Protein AF-A0A538MD81-F1 (afdb_monomer_lite)

pLDDT: mean 71.01, std 16.22, range [33.38, 93.94]

Foldseek 3Di:
DDPVVVVVVVVVVVVVVVVVVVVVVVVVVLVVLVVVLPPDPADKFWFWKFFQQPDDPCGGPLDGRRGRQWIWGQDLFKIKIAGHPVCVVVCVVSVHDDDRMDMAGLQQFPEWEQQPDDPVFGWIFTAGPDNPDRRGRMTTGGDPVCSVVVQVRCVNSVHHYDDDDDDPPDDD

Secondary structure (DSSP, 8-state):
--HHHHHHHHHHHHHHHHHHHHHHHHHHHHHHHHHHHT-SSS-EEEEEEES---SSTTTT-S--EEEEEEEEEE-SSEEEEEE-GGGHHHHHHTT----SEEEEETTTEEEEEEEES-TTS-EEEEEESSTTSTTTTEEEEE-GGGHHHHHHHHHHTT--B-----------

Sequence (172 aa):
MSAIGEIVALAAGATALLAGGWLLWAGIRAIRVQRSLRRDASPSFIGGLRYHATGGLNSGMRLNATWPFARLDVGDDRITITLNEDLRPLLRLIKFQVPQKTTLTRNDIRQVEPRFGLPLSRGLRFRTADESDERDGLVFWFMPRDRDEIVRRVAAAGFRVSENQQPLKGHS

Structure (mmCIF, N/CA/C/O backbone):
data_AF-A0A538MD81-F1
#
_entry.id   AF-A0A538MD81-F1
#
loop_
_atom_site.group_PDB
_atom_site.id
_atom_site.type_symbol
_atom_site.label_atom_id
_atom_site.label_alt_id
_atom_site.label_comp_id
_atom_site.label_asym_id
_atom_site.label_entity_id
_atom_site.label_seq_id
_atom_site.pdbx_PDB_ins_code
_atom_site.Cartn_x
_atom_site.Cartn_y
_atom_site.Cartn_z
_atom_site.occupancy
_atom_site.B_iso_or_equiv
_atom_site.auth_seq_id
_atom_site.auth_comp_id
_atom_site.auth_asym_id
_atom_site.auth_atom_id
_atom_site.pdbx_PDB_model_num
ATOM 1 N N . MET A 1 1 ? 30.261 7.589 -50.692 1.00 51.50 1 MET A N 1
ATOM 2 C CA . MET A 1 1 ? 29.327 7.292 -49.582 1.00 51.50 1 MET A CA 1
ATOM 3 C C . MET A 1 1 ? 30.175 7.136 -48.332 1.00 51.50 1 MET A C 1
ATOM 5 O O . MET A 1 1 ? 31.121 6.364 -48.382 1.00 51.50 1 MET A O 1
ATOM 9 N N . SER A 1 2 ? 29.992 7.980 -47.310 1.00 53.25 2 SER A N 1
ATOM 10 C CA . SER A 1 2 ? 30.962 8.070 -46.208 1.00 53.25 2 SER A CA 1
ATOM 11 C C . SER A 1 2 ? 30.725 6.972 -45.169 1.00 53.25 2 SER A C 1
ATOM 13 O O . SER A 1 2 ? 29.593 6.745 -44.746 1.00 53.25 2 SER A O 1
ATOM 15 N N . ALA A 1 3 ? 31.810 6.330 -44.727 1.00 60.09 3 ALA A N 1
ATOM 16 C CA . ALA A 1 3 ? 31.833 5.296 -43.684 1.00 60.09 3 ALA A CA 1
ATOM 17 C C . ALA A 1 3 ? 31.162 5.728 -42.358 1.00 60.09 3 ALA A C 1
ATOM 19 O O . ALA A 1 3 ? 30.801 4.903 -41.527 1.00 60.09 3 ALA A O 1
ATOM 20 N N . ILE A 1 4 ? 30.947 7.033 -42.174 1.00 59.66 4 ILE A N 1
ATOM 21 C CA . ILE A 1 4 ? 30.258 7.621 -41.023 1.00 59.66 4 ILE A CA 1
ATOM 22 C C . ILE A 1 4 ? 28.759 7.266 -41.034 1.00 59.66 4 ILE A C 1
ATOM 24 O O . ILE A 1 4 ? 28.184 7.014 -39.977 1.00 59.66 4 ILE A O 1
ATOM 28 N N . GLY A 1 5 ? 28.127 7.191 -42.212 1.00 52.31 5 GLY A N 1
ATOM 29 C CA . GLY A 1 5 ? 26.701 6.861 -42.331 1.00 52.31 5 GLY A CA 1
ATOM 30 C C . GLY A 1 5 ? 26.372 5.425 -41.909 1.00 52.31 5 GLY A C 1
ATOM 31 O O . GLY A 1 5 ? 25.347 5.188 -41.272 1.00 52.31 5 GLY A O 1
ATOM 32 N N . GLU A 1 6 ? 27.266 4.477 -42.196 1.00 57.31 6 GLU A N 1
ATOM 33 C CA . GLU A 1 6 ? 27.096 3.063 -41.835 1.00 57.31 6 GLU A CA 1
ATOM 34 C C . GLU A 1 6 ? 27.263 2.825 -40.328 1.00 57.31 6 GLU A C 1
ATOM 36 O O . GLU A 1 6 ? 26.488 2.080 -39.729 1.00 57.31 6 GLU A O 1
ATOM 41 N N . ILE A 1 7 ? 28.206 3.522 -39.683 1.00 63.09 7 ILE A N 1
ATOM 42 C CA . ILE A 1 7 ? 28.436 3.421 -38.233 1.00 63.09 7 ILE A CA 1
ATOM 43 C C . ILE A 1 7 ? 27.236 3.970 -37.445 1.00 63.09 7 ILE A C 1
ATOM 45 O O . ILE A 1 7 ? 26.809 3.363 -36.461 1.00 63.09 7 ILE A O 1
ATOM 49 N N . VAL A 1 8 ? 26.646 5.085 -37.890 1.00 61.28 8 VAL A N 1
ATOM 50 C CA . VAL A 1 8 ? 25.462 5.677 -37.241 1.00 61.28 8 VAL A CA 1
ATOM 51 C C . VAL A 1 8 ? 24.232 4.775 -37.395 1.00 61.28 8 VAL A C 1
ATOM 53 O O . VAL A 1 8 ? 23.493 4.583 -36.428 1.00 61.28 8 VAL A O 1
ATOM 56 N N . ALA A 1 9 ? 24.032 4.164 -38.567 1.00 61.66 9 ALA A N 1
ATOM 57 C CA . ALA A 1 9 ? 22.927 3.232 -38.797 1.00 61.66 9 ALA A CA 1
ATOM 58 C C . ALA A 1 9 ? 23.053 1.952 -37.946 1.00 61.66 9 ALA A C 1
ATOM 60 O O . ALA A 1 9 ? 22.067 1.500 -37.357 1.00 61.66 9 ALA A O 1
ATOM 61 N N . LEU A 1 10 ? 24.268 1.409 -37.812 1.00 61.16 10 LEU A N 1
ATOM 62 C CA . LEU A 1 10 ? 24.560 0.258 -36.950 1.00 61.16 10 LEU A CA 1
ATOM 63 C C . LEU A 1 10 ? 24.332 0.577 -35.465 1.00 61.16 10 LEU A C 1
ATOM 65 O O . LEU A 1 10 ? 23.708 -0.214 -34.755 1.00 61.16 10 LEU A O 1
ATOM 69 N N . ALA A 1 11 ? 24.767 1.751 -34.998 1.00 62.88 11 ALA A N 1
ATOM 70 C CA . ALA A 1 11 ? 24.539 2.193 -33.623 1.00 62.88 11 ALA A CA 1
ATOM 71 C C . ALA A 1 11 ? 23.044 2.403 -33.321 1.00 62.88 11 ALA A C 1
ATOM 73 O O . ALA A 1 11 ? 22.562 1.997 -32.260 1.00 62.88 11 ALA A O 1
ATOM 74 N N . ALA A 1 12 ? 22.283 2.972 -34.261 1.00 58.50 12 ALA A N 1
ATOM 75 C CA . ALA A 1 12 ? 20.839 3.153 -34.121 1.00 58.50 12 ALA A CA 1
ATOM 76 C C . ALA A 1 12 ? 20.098 1.803 -34.080 1.00 58.50 12 ALA A C 1
ATOM 78 O O . ALA A 1 12 ? 19.256 1.589 -33.205 1.00 58.50 12 ALA A O 1
ATOM 79 N N . GLY A 1 13 ? 20.461 0.862 -34.960 1.00 58.75 13 GLY A N 1
ATOM 80 C CA . GLY A 1 13 ? 19.901 -0.493 -34.986 1.00 58.75 13 GLY A CA 1
ATOM 81 C C . GLY A 1 13 ? 20.189 -1.288 -33.709 1.00 58.75 13 GLY A C 1
ATOM 82 O O . GLY A 1 13 ? 19.287 -1.912 -33.149 1.00 58.75 13 GLY A O 1
ATOM 83 N N . ALA A 1 14 ? 21.416 -1.202 -33.188 1.00 65.00 14 ALA A N 1
ATOM 84 C CA . ALA A 1 14 ? 21.790 -1.824 -31.919 1.00 65.00 14 ALA A CA 1
ATOM 85 C C . ALA A 1 14 ? 21.026 -1.214 -30.733 1.00 65.00 14 ALA A C 1
ATOM 87 O O . ALA A 1 14 ? 20.523 -1.942 -29.878 1.00 65.00 14 ALA A O 1
ATOM 88 N N . THR A 1 15 ? 20.865 0.111 -30.703 1.00 62.12 15 THR A N 1
ATOM 89 C CA . THR A 1 15 ? 20.117 0.796 -29.637 1.00 62.12 15 THR A CA 1
ATOM 90 C C . THR A 1 15 ? 18.630 0.428 -29.671 1.00 62.12 15 THR A C 1
ATOM 92 O O . THR A 1 15 ? 18.039 0.170 -28.624 1.00 62.12 15 THR A O 1
ATOM 95 N N . ALA A 1 16 ? 18.030 0.322 -30.861 1.00 61.69 16 ALA A N 1
ATOM 96 C CA . ALA A 1 16 ? 16.643 -0.108 -31.030 1.00 61.69 16 ALA A CA 1
ATOM 97 C C . ALA A 1 16 ? 16.420 -1.567 -30.593 1.00 61.69 16 ALA A C 1
ATOM 99 O O . ALA A 1 16 ? 15.420 -1.865 -29.942 1.00 61.69 16 ALA A O 1
ATOM 100 N N . LEU A 1 17 ? 17.368 -2.467 -30.881 1.00 59.16 17 LEU A N 1
ATOM 101 C CA . LEU A 1 17 ? 17.328 -3.858 -30.416 1.00 59.16 17 LEU A CA 1
ATOM 102 C C . LEU A 1 17 ? 17.492 -3.968 -28.896 1.00 59.16 17 LEU A C 1
ATOM 104 O O . LEU A 1 17 ? 16.772 -4.738 -28.262 1.00 59.16 17 LEU A O 1
ATOM 108 N N . LEU A 1 18 ? 18.381 -3.174 -28.295 1.00 62.72 18 LEU A N 1
ATOM 109 C CA . LEU A 1 18 ? 18.543 -3.121 -26.840 1.00 62.72 18 LEU A CA 1
ATOM 110 C C . LEU A 1 18 ? 17.295 -2.553 -26.152 1.00 62.72 18 LEU A C 1
ATOM 112 O O . LEU A 1 18 ? 16.835 -3.119 -25.161 1.00 62.72 18 LEU A O 1
ATOM 116 N N . ALA A 1 19 ? 16.698 -1.492 -26.700 1.00 60.31 19 ALA A N 1
ATOM 117 C CA . ALA A 1 19 ? 15.448 -0.926 -26.197 1.00 60.31 19 ALA A CA 1
ATOM 118 C C . ALA A 1 19 ? 14.273 -1.909 -26.348 1.00 60.31 19 ALA A C 1
ATOM 120 O O . ALA A 1 19 ? 13.512 -2.115 -25.401 1.00 60.31 19 ALA A O 1
ATOM 121 N N . GLY A 1 20 ? 14.155 -2.571 -27.504 1.00 54.53 20 GLY A N 1
ATOM 122 C CA . GLY A 1 20 ? 13.146 -3.598 -27.763 1.00 54.53 20 GLY A CA 1
ATOM 123 C C . GLY A 1 20 ? 13.297 -4.814 -26.847 1.00 54.53 20 GLY A C 1
ATOM 124 O O . GLY A 1 20 ? 12.317 -5.272 -26.261 1.00 54.53 20 GLY A O 1
ATOM 125 N N . GLY A 1 21 ? 14.528 -5.288 -26.643 1.00 61.53 21 GLY A N 1
ATOM 126 C CA . GLY A 1 21 ? 14.843 -6.369 -25.709 1.00 61.53 21 GLY A CA 1
ATOM 127 C C . GLY A 1 21 ? 14.536 -6.001 -24.256 1.00 61.53 21 GLY A C 1
ATOM 128 O O . GLY A 1 21 ? 13.967 -6.813 -23.525 1.00 61.53 21 GLY A O 1
ATOM 129 N N . TRP A 1 22 ? 14.831 -4.764 -23.846 1.00 64.81 22 TRP A N 1
ATOM 130 C CA . TRP A 1 22 ? 14.511 -4.270 -22.506 1.00 64.81 22 TRP A CA 1
ATOM 131 C C . TRP A 1 22 ? 12.998 -4.174 -22.274 1.00 64.81 22 TRP A C 1
ATOM 133 O O . TRP A 1 22 ? 12.516 -4.632 -21.241 1.00 64.81 22 TRP A O 1
ATOM 143 N N . LEU A 1 23 ? 12.233 -3.671 -23.251 1.00 58.81 23 LEU A N 1
ATOM 144 C CA . LEU A 1 23 ? 10.766 -3.619 -23.200 1.00 58.81 23 LEU A CA 1
ATOM 145 C C . LEU A 1 23 ? 10.131 -5.016 -23.158 1.00 58.81 23 LEU A C 1
ATOM 147 O O . LEU A 1 23 ? 9.200 -5.249 -22.385 1.00 58.81 23 LEU A O 1
ATOM 151 N N . LEU A 1 24 ? 10.652 -5.962 -23.942 1.00 61.62 24 LEU A N 1
ATOM 152 C CA . LEU A 1 24 ? 10.174 -7.344 -23.944 1.00 61.62 24 LEU A CA 1
ATOM 153 C C . LEU A 1 24 ? 10.452 -8.028 -22.597 1.00 61.62 24 LEU A C 1
ATOM 155 O O . LEU A 1 24 ? 9.568 -8.662 -22.019 1.00 61.62 24 LEU A O 1
ATOM 159 N N . TRP A 1 25 ? 11.662 -7.855 -22.059 1.00 63.41 25 TRP A N 1
ATOM 160 C CA . TRP A 1 25 ? 12.049 -8.387 -20.753 1.00 63.41 25 TRP A CA 1
ATOM 161 C C . TRP A 1 25 ? 11.227 -7.770 -19.614 1.00 63.41 25 TRP A C 1
ATOM 163 O O . TRP A 1 25 ? 10.740 -8.488 -18.739 1.00 63.41 25 TRP A O 1
ATOM 173 N N . ALA A 1 26 ? 11.000 -6.456 -19.665 1.00 60.62 26 ALA A N 1
ATOM 174 C CA . ALA A 1 26 ? 10.113 -5.719 -18.775 1.00 60.62 26 ALA A CA 1
ATOM 175 C C . ALA A 1 26 ? 8.679 -6.290 -18.813 1.00 60.62 26 ALA A C 1
ATOM 177 O O . ALA A 1 26 ? 8.110 -6.598 -17.762 1.00 60.62 26 ALA A O 1
ATOM 178 N N . GLY A 1 27 ? 8.123 -6.523 -20.006 1.00 57.25 27 GLY A N 1
ATOM 179 C CA . GLY A 1 27 ? 6.799 -7.123 -20.185 1.00 57.25 27 GLY A CA 1
ATOM 180 C C . GLY A 1 27 ? 6.698 -8.551 -19.637 1.00 57.25 27 GLY A C 1
ATOM 181 O O . GLY A 1 27 ? 5.795 -8.854 -18.856 1.00 57.25 27 GLY A O 1
ATOM 182 N N . ILE A 1 28 ? 7.656 -9.424 -19.968 1.00 66.38 28 ILE A N 1
ATOM 183 C CA . ILE A 1 28 ? 7.706 -10.810 -19.464 1.00 66.38 28 ILE A CA 1
ATOM 184 C C . ILE A 1 28 ? 7.812 -10.829 -17.935 1.00 66.38 28 ILE A C 1
ATOM 186 O O . ILE A 1 28 ? 7.136 -11.618 -17.267 1.00 66.38 28 ILE A O 1
ATOM 190 N N . ARG A 1 29 ? 8.629 -9.941 -17.360 1.00 63.09 29 ARG A 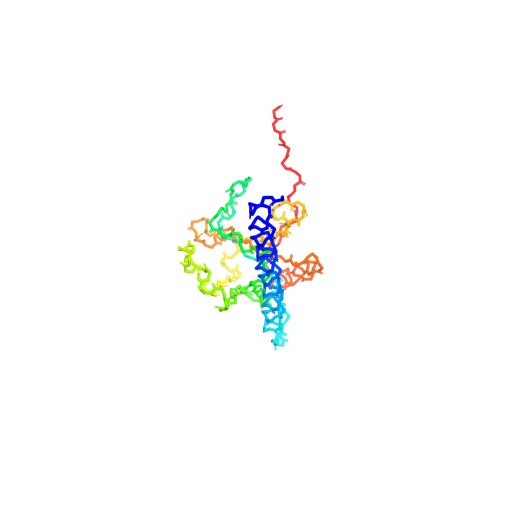N 1
ATOM 191 C CA . ARG A 1 29 ? 8.794 -9.824 -15.910 1.00 63.09 29 ARG A CA 1
ATOM 192 C C . ARG A 1 29 ? 7.519 -9.327 -15.234 1.00 63.09 29 ARG A C 1
ATOM 194 O O . ARG A 1 29 ? 7.119 -9.920 -14.237 1.00 63.09 29 ARG A O 1
ATOM 201 N N . ALA A 1 30 ? 6.847 -8.323 -15.798 1.00 59.41 30 ALA A N 1
ATOM 202 C CA . ALA A 1 30 ? 5.558 -7.847 -15.302 1.00 59.41 30 ALA A CA 1
ATOM 203 C C . ALA A 1 30 ? 4.504 -8.969 -15.305 1.00 59.41 30 ALA A C 1
ATOM 205 O O . ALA A 1 30 ? 3.808 -9.160 -14.310 1.00 59.41 30 ALA A O 1
ATOM 206 N N . ILE A 1 31 ? 4.453 -9.785 -16.365 1.00 65.00 31 ILE A N 1
ATOM 207 C CA . ILE A 1 31 ? 3.558 -10.950 -16.448 1.00 65.00 31 ILE A CA 1
ATOM 208 C C . ILE A 1 31 ? 3.902 -11.996 -15.376 1.00 65.00 31 ILE A C 1
ATOM 210 O O . ILE A 1 31 ? 3.001 -12.538 -14.732 1.00 65.00 31 ILE A O 1
ATOM 214 N N . ARG A 1 32 ? 5.190 -12.297 -15.158 1.00 63.19 32 ARG A N 1
ATOM 215 C CA . ARG A 1 32 ? 5.631 -13.272 -14.144 1.00 63.19 32 ARG A CA 1
ATOM 216 C C . ARG A 1 32 ? 5.294 -12.804 -12.724 1.00 63.19 32 ARG A C 1
ATOM 218 O O . ARG A 1 32 ? 4.732 -13.586 -11.961 1.00 63.19 32 ARG A O 1
ATOM 225 N N . VAL A 1 33 ? 5.564 -11.538 -12.414 1.00 61.41 33 VAL A N 1
ATOM 226 C CA . VAL A 1 33 ? 5.212 -10.867 -11.151 1.00 61.41 33 VAL A CA 1
ATOM 227 C C . VAL A 1 33 ? 3.702 -10.899 -10.926 1.00 61.41 33 VAL A C 1
ATOM 229 O O . VAL A 1 33 ? 3.230 -11.272 -9.858 1.00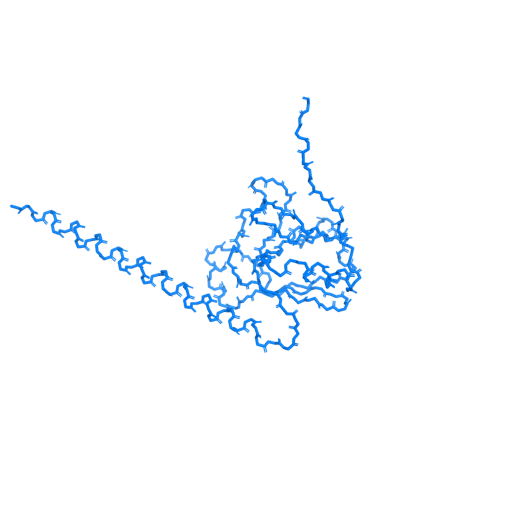 61.41 33 VAL A O 1
ATOM 232 N N . GLN A 1 34 ? 2.916 -10.580 -11.951 1.00 61.66 34 GLN A N 1
ATOM 233 C CA . GLN A 1 34 ? 1.462 -10.591 -11.845 1.00 61.66 34 GLN A CA 1
ATOM 234 C C . GLN A 1 34 ? 0.911 -12.009 -11.622 1.00 61.66 34 GLN A C 1
ATOM 236 O O . GLN A 1 34 ? -0.070 -12.185 -10.901 1.00 61.66 34 GLN A O 1
ATOM 241 N N . ARG A 1 35 ? 1.549 -13.033 -12.207 1.00 62.12 35 ARG A N 1
ATOM 242 C CA . ARG A 1 35 ? 1.203 -14.443 -11.974 1.00 62.12 35 ARG A CA 1
ATOM 243 C C . ARG A 1 35 ? 1.587 -14.927 -10.577 1.00 62.12 35 ARG A C 1
ATOM 245 O O . ARG A 1 35 ? 0.815 -15.690 -10.007 1.00 62.12 35 ARG A O 1
ATOM 252 N N . SER A 1 36 ? 2.733 -14.520 -10.027 1.00 59.16 36 SER A N 1
ATOM 253 C CA . SER A 1 36 ? 3.130 -14.925 -8.670 1.00 59.16 36 SER A CA 1
ATOM 254 C C . SER A 1 36 ? 2.241 -14.283 -7.608 1.00 59.16 36 SER A C 1
ATOM 256 O O . SER A 1 36 ? 1.830 -14.958 -6.671 1.00 59.16 36 SER A O 1
ATOM 258 N N . LEU A 1 37 ? 1.851 -13.021 -7.804 1.00 56.53 37 LEU A N 1
ATOM 259 C CA . LEU A 1 37 ? 0.970 -12.305 -6.882 1.00 56.53 37 LEU A CA 1
ATOM 260 C C . LEU A 1 37 ? -0.480 -12.832 -6.877 1.00 56.53 37 LEU A C 1
ATOM 262 O O . LEU A 1 37 ? -1.153 -12.688 -5.864 1.00 56.53 37 LEU A O 1
ATOM 266 N N . ARG A 1 38 ? -0.946 -13.465 -7.968 1.00 57.03 38 ARG A N 1
ATOM 267 C CA . ARG A 1 38 ? -2.310 -14.023 -8.121 1.00 57.03 38 ARG A CA 1
ATOM 268 C C . ARG A 1 38 ? -2.522 -15.429 -7.538 1.00 57.03 38 ARG A C 1
ATOM 270 O O . ARG A 1 38 ? -3.644 -15.918 -7.600 1.00 57.03 38 ARG A O 1
ATOM 277 N N . ARG A 1 39 ? -1.480 -16.117 -7.056 1.00 56.22 39 ARG A N 1
ATOM 278 C CA . ARG A 1 39 ? -1.577 -17.539 -6.659 1.00 56.22 39 ARG A CA 1
ATOM 279 C C . ARG A 1 39 ? -2.255 -17.806 -5.311 1.00 56.22 39 ARG A C 1
ATOM 281 O O . ARG A 1 39 ? -2.538 -18.967 -5.038 1.00 56.22 39 ARG A O 1
ATOM 288 N N . ASP A 1 40 ? -2.555 -16.789 -4.510 1.00 53.53 40 ASP A N 1
ATOM 289 C CA . ASP A 1 40 ? -3.147 -17.006 -3.187 1.00 53.53 40 ASP A CA 1
ATOM 290 C C . ASP A 1 40 ? -4.675 -16.899 -3.201 1.00 53.53 40 ASP A C 1
ATOM 292 O O . ASP A 1 40 ? -5.256 -16.038 -3.857 1.00 53.53 40 ASP A O 1
ATOM 296 N N . ALA A 1 41 ? -5.315 -17.775 -2.424 1.00 50.47 41 ALA A N 1
ATOM 297 C CA . ALA A 1 41 ? -6.762 -17.997 -2.374 1.00 50.47 41 ALA A CA 1
ATOM 298 C C . ALA A 1 41 ? -7.586 -16.861 -1.729 1.00 50.47 41 ALA A C 1
ATOM 300 O O . ALA A 1 41 ? -8.811 -16.957 -1.661 1.00 50.47 41 ALA A O 1
ATOM 301 N N . SER A 1 42 ? -6.943 -15.781 -1.282 1.00 53.19 42 SER A N 1
ATOM 302 C CA . SER A 1 42 ? -7.616 -14.604 -0.728 1.00 53.19 42 SER A CA 1
ATOM 303 C C . SER A 1 42 ? -7.622 -13.466 -1.746 1.00 53.19 42 SER A C 1
ATOM 305 O O . SER A 1 42 ? -6.663 -13.335 -2.512 1.00 53.19 42 SER A O 1
ATOM 307 N N . PRO A 1 43 ? -8.658 -12.610 -1.775 1.00 58.28 43 PRO A N 1
ATOM 308 C CA . PRO A 1 43 ? -8.744 -11.560 -2.781 1.00 58.28 43 PRO A CA 1
ATOM 309 C C . PRO A 1 43 ? -7.660 -10.529 -2.517 1.00 58.28 43 PRO A C 1
ATOM 311 O O . PRO A 1 43 ? -7.731 -9.723 -1.591 1.00 58.28 43 PRO A O 1
ATOM 314 N N . SER A 1 44 ? -6.625 -10.639 -3.330 1.00 73.50 44 SER A N 1
ATOM 315 C CA . SER A 1 44 ? -5.415 -9.858 -3.265 1.00 73.50 44 SER A CA 1
ATOM 316 C C . SER A 1 44 ? -5.405 -8.909 -4.446 1.00 73.50 44 SER A C 1
ATOM 318 O O . SER A 1 44 ? -5.652 -9.295 -5.593 1.00 73.50 44 SER A O 1
ATOM 320 N N . PHE A 1 45 ? -5.147 -7.640 -4.166 1.00 84.31 45 PHE A N 1
ATOM 321 C CA . PHE A 1 45 ? -5.108 -6.616 -5.196 1.00 84.31 45 PHE A CA 1
ATOM 322 C C . PHE A 1 45 ? -3.673 -6.321 -5.562 1.00 84.31 45 PHE A C 1
ATOM 324 O O . PHE A 1 45 ? -2.811 -6.228 -4.693 1.00 84.31 45 PHE A O 1
ATOM 331 N N . ILE A 1 46 ? -3.417 -6.158 -6.853 1.00 82.38 46 ILE A N 1
ATOM 332 C CA . ILE A 1 46 ? -2.079 -5.882 -7.362 1.00 82.38 46 ILE A CA 1
ATOM 333 C C . ILE A 1 46 ? -2.022 -4.424 -7.796 1.00 82.38 46 ILE A C 1
ATOM 335 O O . ILE A 1 46 ? -2.886 -3.948 -8.534 1.00 82.38 46 ILE A O 1
ATOM 339 N N . GLY A 1 47 ? -0.984 -3.728 -7.352 1.00 83.00 47 GLY A N 1
ATOM 340 C CA . GLY A 1 47 ? -0.846 -2.299 -7.543 1.00 83.00 47 GLY A CA 1
ATOM 341 C C . GLY A 1 47 ? 0.572 -1.785 -7.342 1.00 83.00 47 GLY A C 1
ATOM 342 O O . GLY A 1 47 ? 1.524 -2.548 -7.188 1.00 83.00 47 GLY A O 1
ATOM 343 N N . GLY A 1 48 ? 0.706 -0.468 -7.379 1.00 82.00 48 GLY A N 1
ATOM 344 C CA . GLY A 1 48 ? 1.917 0.256 -7.011 1.00 82.00 48 GLY A CA 1
ATOM 345 C C . GLY A 1 48 ? 1.907 0.686 -5.546 1.00 82.00 48 GLY A C 1
ATOM 346 O O . GLY A 1 48 ? 0.890 0.588 -4.856 1.00 82.00 48 GLY A O 1
ATOM 347 N N . LEU A 1 49 ? 3.041 1.202 -5.078 1.00 80.75 49 LEU A N 1
ATOM 348 C CA . LEU A 1 49 ? 3.197 1.704 -3.713 1.00 80.75 49 LEU A CA 1
ATOM 349 C C . LEU A 1 49 ? 3.987 3.010 -3.700 1.00 80.75 49 LEU A C 1
ATOM 351 O O . LEU A 1 49 ? 4.958 3.167 -4.445 1.00 80.75 49 LEU A O 1
ATOM 355 N N . ARG A 1 50 ? 3.581 3.925 -2.819 1.00 77.00 50 ARG A N 1
ATOM 356 C CA . ARG A 1 50 ? 4.260 5.196 -2.559 1.00 77.00 50 ARG A CA 1
ATOM 357 C C . ARG A 1 50 ? 4.303 5.476 -1.060 1.00 77.00 50 ARG A C 1
ATOM 359 O O . ARG A 1 50 ? 3.282 5.349 -0.397 1.00 77.00 50 ARG A O 1
ATOM 366 N N . TYR A 1 51 ? 5.456 5.889 -0.543 1.00 71.25 51 TYR A N 1
ATOM 367 C CA . TYR A 1 51 ? 5.633 6.276 0.866 1.00 71.25 51 TYR A CA 1
ATOM 368 C C . TYR A 1 51 ? 5.631 7.795 1.038 1.00 71.25 51 TYR A C 1
ATOM 370 O O . TYR A 1 51 ? 6.027 8.520 0.119 1.00 71.25 51 TYR A O 1
ATOM 378 N N . HIS A 1 52 ? 5.222 8.253 2.227 1.00 62.38 52 HIS A N 1
ATOM 379 C CA . HIS A 1 52 ? 5.242 9.656 2.658 1.00 62.38 52 HIS A CA 1
ATOM 380 C C . HIS A 1 52 ? 4.613 10.629 1.651 1.00 62.38 52 HIS A C 1
ATOM 382 O O . HIS A 1 52 ? 5.166 11.692 1.349 1.00 62.38 52 HIS A O 1
ATOM 388 N N . ALA A 1 53 ? 3.463 10.274 1.079 1.00 63.72 53 ALA A N 1
ATOM 389 C CA . ALA A 1 53 ? 2.760 11.204 0.215 1.00 63.72 53 ALA A CA 1
ATOM 390 C C . ALA A 1 53 ? 1.987 12.199 1.094 1.00 63.72 53 ALA A C 1
ATOM 392 O O . ALA A 1 53 ? 0.984 11.844 1.711 1.00 63.72 53 ALA A O 1
ATOM 393 N N . THR A 1 54 ? 2.484 13.433 1.195 1.00 57.59 54 THR A N 1
ATOM 394 C CA . THR A 1 54 ? 1.946 14.485 2.079 1.00 57.59 54 THR A CA 1
ATOM 395 C C . THR A 1 54 ? 0.955 15.435 1.396 1.00 57.59 54 THR A C 1
ATOM 397 O O . THR A 1 54 ? 0.220 16.129 2.088 1.00 57.59 54 THR A O 1
ATOM 400 N N . GLY A 1 55 ? 0.852 15.411 0.062 1.00 48.78 55 GLY A N 1
ATOM 401 C CA . GLY A 1 55 ? 0.001 16.310 -0.725 1.00 48.78 55 GLY A CA 1
ATOM 402 C C . GLY A 1 55 ? 0.823 17.431 -1.370 1.00 48.78 55 GLY A C 1
ATOM 403 O O . GLY A 1 55 ? 1.475 18.210 -0.687 1.00 48.78 55 GLY A O 1
ATOM 404 N N . GLY A 1 56 ? 0.832 17.478 -2.706 1.00 46.56 56 GLY A N 1
ATOM 405 C CA . GLY A 1 56 ? 1.639 18.398 -3.524 1.00 46.56 56 GLY A CA 1
ATOM 406 C C . GLY A 1 56 ? 2.304 17.684 -4.708 1.00 46.56 56 GLY A C 1
ATOM 407 O O . GLY A 1 56 ? 2.601 16.490 -4.611 1.00 46.56 56 GLY A O 1
ATOM 408 N N . LEU A 1 57 ? 2.550 18.397 -5.818 1.00 46.97 57 LEU A N 1
ATOM 409 C CA . LEU A 1 57 ? 3.131 17.852 -7.066 1.00 46.97 57 LEU A CA 1
ATOM 410 C C . LEU A 1 57 ? 4.474 17.120 -6.847 1.00 46.97 57 LEU A C 1
ATOM 412 O O . LEU A 1 57 ? 4.755 16.144 -7.537 1.00 46.97 57 LEU A O 1
ATOM 416 N N . ASN A 1 58 ? 5.236 17.518 -5.820 1.00 47.03 58 ASN A N 1
ATOM 417 C CA . ASN A 1 58 ? 6.527 16.925 -5.443 1.00 47.03 58 ASN A CA 1
ATOM 418 C C . ASN A 1 58 ? 6.470 16.030 -4.184 1.00 47.03 58 ASN A C 1
ATOM 420 O O . ASN A 1 58 ? 7.494 15.498 -3.756 1.00 47.03 58 ASN A O 1
ATOM 424 N N . SER A 1 59 ? 5.295 15.840 -3.571 1.00 43.56 59 SER A N 1
ATOM 425 C CA . SER A 1 59 ? 5.165 15.032 -2.349 1.00 43.56 59 SER A CA 1
ATOM 426 C C . SER A 1 59 ? 5.266 13.537 -2.679 1.00 43.56 59 SER A C 1
ATOM 428 O O . SER A 1 59 ? 4.377 12.987 -3.321 1.00 43.56 59 SER A O 1
ATOM 430 N N . GLY A 1 60 ? 6.371 12.886 -2.290 1.00 46.34 60 GLY A N 1
ATOM 431 C CA . GLY A 1 60 ? 6.630 11.452 -2.506 1.00 46.34 60 GLY A CA 1
ATOM 432 C C . GLY A 1 60 ? 7.627 11.121 -3.631 1.00 46.34 60 GLY A C 1
ATOM 433 O O . GLY A 1 60 ? 7.384 10.198 -4.407 1.00 46.34 60 GLY A O 1
ATOM 434 N N . MET A 1 61 ? 8.728 11.874 -3.762 1.00 42.53 61 MET A N 1
ATOM 435 C CA . MET A 1 61 ? 9.788 11.617 -4.759 1.00 42.53 61 MET A CA 1
ATOM 436 C C . MET A 1 61 ? 10.646 10.374 -4.481 1.00 42.53 61 MET A C 1
ATOM 438 O O . MET A 1 61 ? 11.323 9.903 -5.389 1.00 42.53 61 MET A O 1
ATOM 442 N N . ARG A 1 62 ? 10.660 9.835 -3.254 1.00 46.91 62 ARG A N 1
ATOM 443 C CA . ARG A 1 62 ? 11.650 8.804 -2.904 1.00 46.91 62 ARG A CA 1
ATOM 444 C C . ARG A 1 62 ? 11.335 7.408 -3.454 1.00 46.91 62 ARG A C 1
ATOM 446 O O . ARG A 1 62 ? 12.268 6.650 -3.692 1.00 46.91 62 ARG A O 1
ATOM 453 N N . LEU A 1 63 ? 10.064 7.087 -3.725 1.00 49.44 63 LEU A N 1
ATOM 454 C CA . LEU A 1 63 ? 9.700 5.865 -4.445 1.00 49.44 63 LEU A CA 1
ATOM 455 C C . LEU A 1 63 ? 8.328 5.986 -5.119 1.00 49.44 63 LEU A C 1
ATOM 457 O O . LEU A 1 63 ? 7.291 5.836 -4.479 1.00 49.44 63 LEU A O 1
ATOM 461 N N . ASN A 1 64 ? 8.334 6.234 -6.428 1.00 52.47 64 ASN A N 1
ATOM 462 C CA . ASN A 1 64 ? 7.190 5.971 -7.295 1.00 52.47 64 ASN A CA 1
ATOM 463 C C . ASN A 1 64 ? 7.379 4.569 -7.880 1.00 52.47 64 ASN A C 1
ATOM 465 O O . ASN A 1 64 ? 7.889 4.422 -8.989 1.00 52.47 64 ASN A O 1
ATOM 469 N N . ALA A 1 65 ? 6.999 3.522 -7.143 1.00 53.16 65 ALA A N 1
ATOM 470 C CA . ALA A 1 65 ? 6.809 2.217 -7.770 1.00 53.16 65 ALA A CA 1
ATOM 471 C C . ALA A 1 65 ? 5.460 2.245 -8.498 1.00 53.16 65 ALA A C 1
ATOM 473 O O . ALA A 1 65 ? 4.466 1.703 -8.026 1.00 53.16 65 ALA A O 1
ATOM 474 N N . THR A 1 66 ? 5.429 2.930 -9.643 1.00 53.34 66 THR A N 1
ATOM 475 C CA . THR A 1 66 ? 4.279 3.066 -10.555 1.00 53.34 66 THR A CA 1
ATOM 476 C C . THR A 1 66 ? 3.899 1.754 -11.245 1.00 53.34 66 THR A C 1
ATOM 478 O O . THR A 1 66 ? 2.898 1.691 -11.953 1.00 53.34 66 THR A O 1
ATOM 481 N N . TRP A 1 67 ? 4.697 0.704 -11.057 1.00 54.25 67 TRP A N 1
ATOM 482 C CA . TRP A 1 67 ? 4.497 -0.614 -11.643 1.00 54.25 67 TRP A CA 1
ATOM 483 C C . TRP A 1 67 ? 3.913 -1.615 -10.624 1.00 54.25 67 TRP A C 1
ATOM 485 O O . TRP A 1 67 ? 4.168 -1.474 -9.426 1.00 54.25 67 TRP A O 1
ATOM 495 N N . PRO A 1 68 ? 3.138 -2.621 -11.085 1.00 61.78 68 PRO A N 1
ATOM 496 C CA . PRO A 1 68 ? 2.311 -3.512 -10.263 1.00 61.78 68 PRO A CA 1
ATOM 497 C C . PRO A 1 68 ? 3.137 -4.521 -9.449 1.00 61.78 68 PRO A C 1
ATOM 499 O O . PRO A 1 68 ? 3.168 -5.714 -9.746 1.00 61.78 68 PRO A O 1
ATOM 502 N N . PHE A 1 69 ? 3.833 -4.039 -8.428 1.00 75.06 69 PHE A N 1
ATOM 503 C CA . PHE A 1 69 ? 4.734 -4.840 -7.603 1.00 75.06 69 PHE A CA 1
ATOM 504 C C . PHE A 1 69 ? 4.320 -4.946 -6.145 1.00 75.06 69 PHE A C 1
ATOM 506 O O . PHE A 1 69 ? 4.943 -5.691 -5.391 1.00 75.06 69 PHE A O 1
ATOM 513 N N . ALA A 1 70 ? 3.314 -4.187 -5.739 1.00 81.56 70 ALA A N 1
ATOM 514 C CA . ALA A 1 70 ? 2.737 -4.277 -4.422 1.00 81.56 70 ALA A CA 1
ATOM 515 C C . ALA A 1 70 ? 1.469 -5.117 -4.491 1.00 81.56 70 ALA A C 1
ATOM 517 O O . ALA A 1 70 ? 0.655 -4.998 -5.409 1.00 81.56 70 ALA A O 1
ATOM 518 N N . ARG A 1 71 ? 1.300 -5.954 -3.484 1.00 87.00 71 ARG A N 1
ATOM 519 C CA . ARG A 1 71 ? 0.068 -6.663 -3.211 1.00 87.00 71 ARG A CA 1
ATOM 520 C C . ARG A 1 71 ? -0.584 -6.064 -1.984 1.00 87.00 71 ARG A C 1
ATOM 522 O O . ARG A 1 71 ? 0.098 -5.871 -0.987 1.00 87.00 71 ARG A O 1
ATOM 529 N N . LEU A 1 72 ? -1.878 -5.805 -2.072 1.00 89.81 72 LEU A N 1
ATOM 530 C CA . LEU A 1 72 ? -2.725 -5.394 -0.966 1.00 89.81 72 LEU A CA 1
ATOM 531 C C . LEU A 1 72 ? -3.638 -6.561 -0.590 1.00 89.81 72 LEU A C 1
ATOM 533 O O . LEU A 1 72 ? -4.448 -7.003 -1.406 1.00 89.81 72 LEU A O 1
ATOM 537 N N . ASP A 1 73 ? -3.524 -7.016 0.650 1.00 91.62 73 ASP A N 1
ATOM 538 C CA . ASP A 1 73 ? -4.435 -7.966 1.278 1.00 91.62 73 ASP A CA 1
ATOM 539 C C . ASP A 1 73 ? -5.262 -7.228 2.336 1.00 91.62 73 ASP A C 1
ATOM 541 O O . ASP A 1 73 ? -4.712 -6.564 3.221 1.00 91.62 73 ASP A O 1
ATOM 545 N N . VAL A 1 74 ? -6.588 -7.339 2.240 1.00 90.31 74 VAL A N 1
ATOM 546 C CA . VAL A 1 74 ? -7.532 -6.771 3.213 1.00 90.31 74 VAL A CA 1
ATOM 547 C C . VAL A 1 74 ? -8.102 -7.924 4.033 1.00 90.31 74 VAL A C 1
ATOM 549 O O . VAL A 1 74 ? -8.878 -8.722 3.510 1.00 90.31 74 VAL A O 1
ATOM 552 N N . GLY A 1 75 ? -7.666 -8.035 5.287 1.00 88.56 75 GLY A N 1
ATOM 553 C CA . GLY A 1 75 ? -8.234 -8.949 6.278 1.00 88.56 75 GLY A CA 1
ATOM 554 C C . GLY A 1 75 ? -9.281 -8.255 7.149 1.00 88.56 75 GLY A C 1
ATOM 555 O O . GLY A 1 75 ? -9.557 -7.070 6.968 1.00 88.56 75 GLY A O 1
ATOM 556 N N . ASP A 1 76 ? -9.833 -8.985 8.117 1.00 87.62 76 ASP A N 1
ATOM 557 C CA . ASP A 1 76 ? -10.946 -8.503 8.950 1.00 87.62 76 ASP A CA 1
ATOM 558 C C . ASP A 1 76 ? -10.571 -7.299 9.832 1.00 87.62 76 ASP A C 1
ATOM 560 O O . ASP A 1 76 ? -11.392 -6.413 10.065 1.00 87.62 76 ASP A O 1
ATOM 564 N N . ASP A 1 77 ? -9.328 -7.247 10.317 1.00 90.19 77 ASP A N 1
ATOM 565 C CA . ASP A 1 77 ? -8.830 -6.252 11.277 1.00 90.19 77 ASP A CA 1
ATOM 566 C C . ASP A 1 77 ? -7.540 -5.545 10.831 1.00 90.19 77 ASP A C 1
ATOM 568 O O . ASP A 1 77 ? -7.011 -4.679 11.538 1.00 90.19 77 ASP A O 1
ATOM 572 N N . ARG A 1 78 ? -7.016 -5.915 9.660 1.00 92.94 78 ARG A N 1
ATOM 573 C CA . ARG A 1 78 ? -5.709 -5.469 9.178 1.00 92.94 78 ARG A CA 1
ATOM 574 C C . ARG A 1 78 ? -5.635 -5.388 7.666 1.00 92.94 78 ARG A C 1
ATOM 576 O O . ARG A 1 78 ? -6.242 -6.169 6.938 1.00 92.94 78 ARG A O 1
ATOM 583 N N . ILE A 1 79 ? -4.791 -4.479 7.213 1.00 92.25 79 ILE A N 1
ATOM 584 C CA . ILE A 1 79 ? -4.373 -4.324 5.831 1.00 92.25 79 ILE A CA 1
ATOM 585 C C . ILE A 1 79 ? -2.896 -4.677 5.757 1.00 92.25 79 ILE A C 1
ATOM 587 O O . ILE A 1 79 ? -2.084 -4.192 6.543 1.00 92.25 79 ILE A O 1
ATOM 591 N N . THR A 1 80 ? -2.542 -5.538 4.813 1.00 92.25 80 THR A N 1
ATOM 592 C CA . THR A 1 80 ? -1.155 -5.923 4.565 1.00 92.25 80 THR A CA 1
ATOM 593 C C . THR A 1 80 ? -0.766 -5.501 3.162 1.00 92.25 80 THR A C 1
ATOM 595 O O . THR A 1 80 ? -1.444 -5.845 2.197 1.00 92.25 80 THR A O 1
ATOM 598 N N . ILE A 1 81 ? 0.343 -4.776 3.048 1.00 89.06 81 ILE A N 1
ATOM 599 C CA . ILE A 1 81 ? 0.969 -4.450 1.774 1.00 89.06 81 ILE A CA 1
ATOM 600 C C . ILE A 1 81 ? 2.282 -5.213 1.673 1.00 89.06 81 ILE A C 1
ATOM 602 O O . ILE A 1 81 ? 3.165 -5.052 2.513 1.00 89.06 81 ILE A O 1
ATOM 606 N N . THR A 1 82 ? 2.409 -6.040 0.642 1.00 87.06 82 THR A N 1
ATOM 607 C CA . THR A 1 82 ? 3.602 -6.851 0.391 1.00 87.06 82 THR A CA 1
ATOM 608 C C . THR A 1 82 ? 4.235 -6.440 -0.928 1.00 87.06 82 THR A C 1
ATOM 610 O O . THR A 1 82 ? 3.579 -6.456 -1.967 1.00 87.06 82 THR A O 1
ATOM 613 N N . LEU A 1 83 ? 5.515 -6.086 -0.901 1.00 80.00 83 LEU A N 1
ATOM 614 C CA . LEU A 1 83 ? 6.310 -5.850 -2.098 1.00 80.00 83 LEU A CA 1
ATOM 615 C C . LEU A 1 83 ? 6.838 -7.173 -2.652 1.00 80.00 83 LEU A C 1
ATOM 617 O O . LEU A 1 83 ? 7.329 -8.024 -1.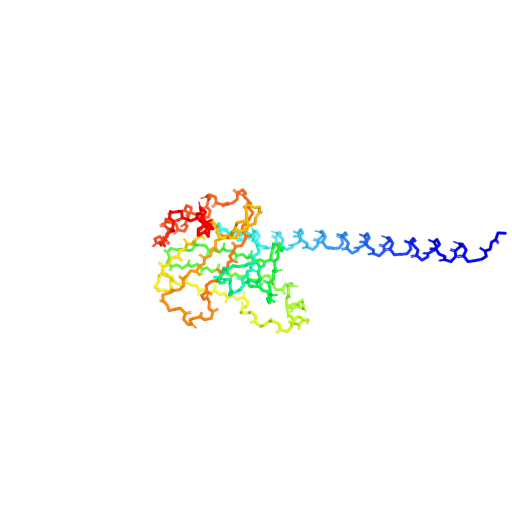910 1.00 80.00 83 LEU A O 1
ATOM 621 N N . ASN A 1 84 ? 6.768 -7.331 -3.971 1.00 76.88 84 ASN A N 1
ATOM 622 C CA . ASN A 1 84 ? 7.324 -8.489 -4.654 1.00 76.88 84 ASN A CA 1
ATOM 623 C C . ASN A 1 84 ? 8.850 -8.566 -4.436 1.00 76.88 84 ASN A C 1
ATOM 625 O O . ASN A 1 84 ? 9.561 -7.574 -4.605 1.00 76.88 84 ASN A O 1
ATOM 629 N N . GLU A 1 85 ? 9.360 -9.753 -4.095 1.00 71.62 85 GLU A N 1
ATOM 630 C CA . GLU A 1 85 ? 10.787 -9.995 -3.836 1.00 71.62 85 GLU A CA 1
ATOM 631 C C . GLU A 1 85 ? 11.681 -9.662 -5.033 1.00 71.62 85 GLU A C 1
ATOM 633 O O . GLU A 1 85 ? 12.815 -9.212 -4.853 1.00 71.62 85 GLU A O 1
ATOM 638 N N . ASP A 1 86 ? 11.148 -9.802 -6.249 1.00 66.75 86 ASP A N 1
ATOM 639 C CA . ASP A 1 86 ? 11.838 -9.471 -7.492 1.00 66.75 86 ASP A CA 1
ATOM 640 C C . ASP A 1 86 ? 12.251 -7.992 -7.538 1.00 66.75 86 ASP A C 1
ATOM 642 O O . ASP A 1 86 ? 13.148 -7.634 -8.300 1.00 66.75 86 ASP A O 1
ATOM 646 N N . LEU A 1 87 ? 11.647 -7.116 -6.725 1.00 66.00 87 LEU A N 1
ATOM 647 C CA . LEU A 1 87 ? 12.056 -5.718 -6.614 1.00 66.00 87 LEU A CA 1
ATOM 648 C C . LEU A 1 87 ? 13.288 -5.483 -5.740 1.00 66.00 87 LEU A C 1
ATOM 650 O O . LEU A 1 87 ? 13.888 -4.416 -5.865 1.00 66.00 87 LEU A O 1
ATOM 654 N N . ARG A 1 88 ? 13.705 -6.429 -4.885 1.00 66.69 88 ARG A N 1
ATOM 655 C CA . ARG A 1 88 ? 14.835 -6.226 -3.954 1.00 66.69 88 ARG A CA 1
ATOM 656 C C . ARG A 1 88 ? 16.094 -5.648 -4.625 1.00 66.69 88 ARG A C 1
ATOM 658 O O . ARG A 1 88 ? 16.664 -4.716 -4.057 1.00 66.69 88 ARG A O 1
ATOM 665 N N . PRO A 1 89 ? 16.532 -6.110 -5.815 1.00 66.44 89 PRO A N 1
ATOM 666 C CA . PRO A 1 89 ? 17.692 -5.529 -6.492 1.00 66.44 89 PRO A CA 1
ATOM 667 C C . PRO A 1 89 ? 17.470 -4.068 -6.906 1.00 66.44 89 PRO A C 1
ATOM 669 O O . PRO A 1 89 ? 18.363 -3.243 -6.741 1.00 66.44 89 PRO A O 1
ATOM 672 N N . LEU A 1 90 ? 16.269 -3.730 -7.390 1.00 64.50 90 LEU A N 1
ATOM 673 C CA . LEU A 1 90 ? 15.914 -2.372 -7.806 1.00 64.50 90 LEU A CA 1
ATOM 674 C C . LEU A 1 90 ? 15.850 -1.421 -6.601 1.00 64.50 90 LEU A C 1
ATOM 676 O O . LEU A 1 90 ? 16.390 -0.322 -6.660 1.00 64.50 90 LEU A O 1
ATOM 680 N N . LEU A 1 91 ? 15.251 -1.869 -5.492 1.00 64.56 91 LEU A N 1
ATOM 681 C CA . LEU A 1 91 ? 15.153 -1.107 -4.241 1.00 64.56 91 LEU A CA 1
ATOM 682 C C . LEU A 1 91 ? 16.536 -0.814 -3.636 1.00 64.56 91 LEU A C 1
ATOM 684 O O . LEU A 1 91 ? 16.778 0.289 -3.143 1.00 64.56 91 LEU A O 1
ATOM 688 N N . ARG A 1 92 ? 17.472 -1.772 -3.735 1.00 64.44 92 ARG A N 1
ATOM 689 C CA . ARG A 1 92 ? 18.875 -1.583 -3.326 1.00 64.44 92 ARG A CA 1
ATOM 690 C C . ARG A 1 92 ? 19.586 -0.512 -4.155 1.00 64.44 92 ARG A C 1
ATOM 692 O O . ARG A 1 92 ? 20.323 0.285 -3.581 1.00 64.44 92 ARG A O 1
ATOM 699 N N . LEU A 1 93 ? 19.350 -0.465 -5.469 1.00 60.78 93 LEU A N 1
ATOM 700 C CA . LEU A 1 93 ? 19.982 0.515 -6.365 1.00 60.78 93 LEU A CA 1
ATOM 701 C C . LEU A 1 93 ? 19.598 1.960 -6.023 1.00 60.78 93 LEU A C 1
ATOM 703 O O . LEU A 1 93 ? 20.437 2.852 -6.092 1.00 60.78 93 LEU A O 1
ATOM 707 N N . ILE A 1 94 ? 18.357 2.184 -5.594 1.00 58.78 94 ILE A N 1
ATOM 708 C CA . ILE A 1 94 ? 17.850 3.515 -5.222 1.00 58.78 94 ILE A CA 1
ATOM 709 C C . ILE A 1 94 ? 18.031 3.845 -3.730 1.00 58.78 94 ILE A C 1
ATOM 711 O O . ILE A 1 94 ? 17.489 4.841 -3.257 1.00 58.78 94 ILE A O 1
ATOM 715 N N . LYS A 1 95 ? 18.789 3.020 -2.983 1.00 56.97 95 LYS A N 1
ATOM 716 C CA . LYS A 1 95 ? 19.042 3.153 -1.531 1.00 56.97 95 LYS A CA 1
ATOM 717 C C . LYS A 1 95 ? 17.772 3.376 -0.700 1.00 56.97 95 LYS A C 1
ATOM 719 O O . LYS A 1 95 ? 17.816 4.026 0.343 1.00 56.97 95 LYS A O 1
ATOM 724 N N . PHE A 1 96 ? 16.639 2.851 -1.154 1.00 58.53 96 PHE A N 1
ATOM 725 C CA . PHE A 1 96 ? 15.365 3.085 -0.496 1.00 58.53 96 PHE A CA 1
ATOM 726 C C . PHE A 1 96 ? 14.995 1.861 0.341 1.00 58.53 96 PHE A C 1
ATOM 728 O O . PHE A 1 96 ? 14.767 0.771 -0.185 1.00 58.53 96 PHE A O 1
ATOM 735 N N . GLN A 1 97 ? 15.000 2.036 1.662 1.00 60.19 97 GLN A N 1
ATOM 736 C CA . GLN A 1 97 ? 14.692 0.981 2.622 1.00 60.19 97 GLN A CA 1
ATOM 737 C C . GLN A 1 97 ? 13.189 0.962 2.874 1.00 60.19 97 GLN A C 1
ATOM 739 O O . GLN A 1 97 ? 12.685 1.671 3.735 1.00 60.19 97 GLN A O 1
ATOM 744 N N . VAL A 1 98 ? 12.470 0.166 2.086 1.00 65.44 98 VAL A N 1
ATOM 745 C CA . VAL A 1 98 ? 11.064 -0.127 2.364 1.00 65.44 98 VAL A CA 1
ATOM 746 C C . VAL A 1 98 ? 10.969 -1.480 3.036 1.00 65.44 98 VAL A C 1
ATOM 748 O O . VAL A 1 98 ? 11.552 -2.436 2.507 1.00 65.44 98 VAL A O 1
ATOM 751 N N . PRO A 1 99 ? 10.217 -1.615 4.138 1.00 74.81 99 PRO A N 1
ATOM 752 C CA . PRO A 1 99 ? 9.867 -2.932 4.635 1.00 74.81 99 PRO A CA 1
ATOM 753 C C . PRO A 1 99 ? 9.153 -3.722 3.532 1.00 74.81 99 PRO A C 1
ATOM 755 O O . PRO A 1 99 ? 8.171 -3.278 2.946 1.00 74.81 99 PRO A O 1
ATOM 758 N N . GLN A 1 100 ? 9.647 -4.926 3.243 1.00 78.56 100 GLN A N 1
ATOM 759 C CA . GLN A 1 100 ? 9.064 -5.805 2.223 1.00 78.56 100 GLN A CA 1
ATOM 760 C C . GLN A 1 100 ? 7.587 -6.125 2.499 1.00 78.56 100 GLN A C 1
ATOM 762 O O . GLN A 1 100 ? 6.824 -6.402 1.577 1.00 78.56 100 GLN A O 1
ATOM 767 N N . LYS A 1 101 ? 7.194 -6.086 3.771 1.00 86.31 101 LYS A N 1
ATOM 768 C CA . LYS A 1 101 ? 5.831 -6.288 4.235 1.00 86.31 101 LYS A CA 1
ATOM 769 C C . LYS A 1 101 ? 5.494 -5.198 5.243 1.00 86.31 101 LYS A C 1
ATOM 771 O O . LYS A 1 101 ? 6.148 -5.094 6.277 1.00 86.31 101 LYS A O 1
ATOM 776 N N . THR A 1 102 ? 4.455 -4.426 4.964 1.00 88.62 102 THR A N 1
ATOM 777 C CA . THR A 1 102 ? 3.882 -3.446 5.890 1.00 88.62 102 THR A CA 1
ATOM 778 C C . THR A 1 102 ? 2.505 -3.927 6.306 1.00 88.62 102 THR A C 1
ATOM 780 O O . THR A 1 102 ? 1.668 -4.215 5.456 1.00 88.62 102 THR A O 1
ATOM 783 N N . THR A 1 103 ? 2.268 -4.029 7.612 1.00 92.31 103 THR A N 1
ATOM 784 C CA . THR A 1 103 ? 0.950 -4.364 8.166 1.00 92.31 103 THR A CA 1
ATOM 785 C C . THR A 1 103 ? 0.423 -3.155 8.929 1.00 92.31 103 THR A C 1
ATOM 787 O O . THR A 1 103 ? 1.162 -2.551 9.706 1.00 92.31 103 THR A O 1
ATOM 790 N N . LEU A 1 104 ? -0.833 -2.802 8.677 1.00 91.56 104 LEU A N 1
ATOM 791 C CA . LEU A 1 104 ? -1.567 -1.735 9.344 1.00 91.56 104 LEU A CA 1
ATOM 792 C C . LEU A 1 104 ? -2.848 -2.329 9.927 1.00 91.56 104 LEU A C 1
ATOM 794 O O . LEU A 1 104 ? -3.675 -2.865 9.191 1.00 91.56 104 LEU A O 1
ATOM 798 N N . THR A 1 105 ? -3.011 -2.264 11.240 1.00 93.19 105 THR A N 1
ATOM 799 C CA . THR A 1 105 ? -4.232 -2.693 11.927 1.00 93.19 105 THR A CA 1
ATOM 800 C C . THR A 1 105 ? -5.277 -1.581 11.929 1.00 93.19 105 THR A C 1
ATOM 802 O O . THR A 1 105 ? -4.995 -0.423 11.612 1.00 93.19 105 THR A O 1
ATOM 805 N N . ARG A 1 106 ? -6.508 -1.909 12.323 1.00 91.38 106 ARG A N 1
ATOM 806 C CA . ARG A 1 106 ? -7.578 -0.916 12.485 1.00 91.38 106 ARG A CA 1
ATOM 807 C C . ARG A 1 106 ? -7.229 0.188 13.489 1.00 91.38 106 ARG A C 1
ATOM 809 O O . ARG A 1 106 ? -7.647 1.321 13.291 1.00 91.38 106 ARG A O 1
ATOM 816 N N . ASN A 1 107 ? -6.448 -0.127 14.521 1.00 90.81 107 ASN A N 1
ATOM 817 C CA . ASN A 1 107 ? -6.012 0.853 15.518 1.00 90.81 107 ASN A CA 1
ATOM 818 C C . ASN A 1 107 ? -4.872 1.739 14.997 1.00 90.81 107 ASN A C 1
ATOM 820 O O . ASN A 1 107 ? -4.772 2.893 15.402 1.00 90.81 107 ASN A O 1
ATOM 824 N N . ASP A 1 108 ? -4.047 1.220 14.080 1.00 91.81 108 ASP A N 1
ATOM 825 C CA . ASP A 1 108 ? -3.002 2.010 13.423 1.00 91.81 108 ASP A CA 1
ATOM 826 C C . ASP A 1 108 ? -3.596 3.051 12.469 1.00 91.81 108 ASP A C 1
ATOM 828 O O . ASP A 1 108 ? -2.989 4.094 12.259 1.00 91.81 108 ASP A O 1
ATOM 832 N N . ILE A 1 109 ? -4.756 2.774 11.858 1.00 91.94 109 ILE A N 1
ATOM 833 C CA . ILE A 1 109 ? -5.331 3.592 10.782 1.00 91.94 109 ILE A CA 1
ATOM 834 C C . ILE A 1 109 ? -6.421 4.520 11.320 1.00 91.94 109 ILE A C 1
ATOM 836 O O . ILE A 1 109 ? -7.516 4.091 11.681 1.00 91.94 109 ILE A O 1
ATOM 840 N N . ARG A 1 110 ? -6.174 5.829 11.240 1.00 93.94 110 ARG A N 1
ATOM 841 C CA . ARG A 1 110 ? -7.191 6.858 11.487 1.00 93.94 110 ARG A CA 1
ATOM 842 C C . ARG A 1 110 ? -8.230 6.901 10.372 1.00 93.94 110 ARG A C 1
ATOM 844 O O . ARG A 1 110 ? -9.425 7.026 10.641 1.00 93.94 110 ARG A O 1
ATOM 851 N N . GLN A 1 111 ? -7.764 6.869 9.122 1.00 92.88 111 GLN A N 1
ATOM 852 C CA . GLN A 1 111 ? -8.602 7.058 7.939 1.00 92.88 111 GLN A CA 1
ATOM 853 C C . GLN A 1 111 ? -7.937 6.509 6.670 1.00 92.88 111 GLN A C 1
ATOM 855 O O . GLN A 1 111 ? -6.716 6.543 6.526 1.00 92.88 111 GLN A O 1
ATOM 860 N N . VAL A 1 112 ? -8.753 6.055 5.720 1.00 91.38 112 VAL A N 1
ATOM 861 C CA . VAL A 1 112 ? -8.336 5.668 4.368 1.00 91.38 112 VAL A CA 1
ATOM 862 C C . VAL A 1 112 ? -8.934 6.636 3.350 1.00 91.38 112 VAL A C 1
ATOM 864 O O . VAL A 1 112 ? -10.147 6.815 3.297 1.00 91.38 112 VAL A O 1
ATOM 867 N N . GLU A 1 113 ? -8.093 7.245 2.518 1.00 90.75 113 GLU A N 1
ATOM 868 C CA . GLU A 1 113 ? -8.473 8.210 1.483 1.00 90.75 113 GLU A CA 1
ATOM 869 C C . GLU A 1 113 ? -8.434 7.540 0.092 1.00 90.75 113 GLU A C 1
ATOM 871 O O . GLU A 1 113 ? -7.352 7.312 -0.453 1.00 90.75 113 GLU A O 1
ATOM 876 N N . PRO A 1 114 ? -9.579 7.222 -0.540 1.00 83.19 114 PRO A N 1
ATOM 877 C CA . PRO A 1 114 ? -9.632 6.388 -1.751 1.00 83.19 114 PRO A CA 1
ATOM 878 C C . PRO A 1 114 ? -9.392 7.140 -3.076 1.00 83.19 114 PRO A C 1
ATOM 880 O O . PRO A 1 114 ? -9.576 6.577 -4.161 1.00 83.19 114 PRO A O 1
ATOM 883 N N . ARG A 1 115 ? -9.080 8.440 -3.022 1.00 76.75 115 ARG A N 1
ATOM 884 C CA . ARG A 1 115 ? -8.915 9.319 -4.198 1.00 76.75 115 ARG A CA 1
ATOM 885 C C . ARG A 1 115 ? -7.671 10.203 -4.096 1.00 76.75 115 ARG A C 1
ATOM 887 O O . ARG A 1 115 ? -7.667 11.321 -4.599 1.00 76.75 115 ARG A O 1
ATOM 894 N N . PHE A 1 116 ? -6.620 9.717 -3.447 1.00 72.88 116 PHE A N 1
ATOM 895 C CA . PHE A 1 116 ? -5.400 10.497 -3.291 1.00 72.88 116 PHE A CA 1
ATOM 896 C C . PHE A 1 116 ? -4.552 10.457 -4.576 1.00 72.88 116 PHE A C 1
ATOM 898 O O . PHE A 1 116 ? -4.257 9.377 -5.087 1.00 72.88 116 PHE A O 1
ATOM 905 N N . GLY A 1 117 ? -4.148 11.623 -5.094 1.00 68.06 117 GLY A N 1
ATOM 906 C CA . GLY A 1 117 ? -3.333 11.757 -6.312 1.00 68.06 117 GLY A CA 1
ATOM 907 C C . GLY A 1 117 ? -4.069 12.391 -7.501 1.00 68.06 117 GLY A C 1
ATOM 908 O O . GLY A 1 117 ? -5.167 12.924 -7.358 1.00 68.06 117 GLY A O 1
ATOM 909 N N . LEU A 1 118 ? -3.445 12.364 -8.686 1.00 62.75 118 LEU A N 1
ATOM 910 C CA . LEU A 1 118 ? -4.034 12.910 -9.917 1.00 62.75 118 LEU A CA 1
ATOM 911 C C . LEU A 1 118 ? -5.225 12.055 -10.393 1.00 62.75 118 LEU A C 1
ATOM 913 O O . LEU A 1 118 ? -5.281 10.865 -10.083 1.00 62.75 118 LEU A O 1
ATOM 917 N N . PRO A 1 119 ? -6.160 12.607 -11.194 1.00 58.09 119 PRO A N 1
ATOM 918 C CA . PRO A 1 119 ? -7.350 11.887 -11.662 1.00 58.09 119 PRO A CA 1
ATOM 919 C C . PRO A 1 119 ? -7.059 10.544 -12.347 1.00 58.09 119 PRO A C 1
ATOM 921 O O . PRO A 1 119 ? -7.842 9.608 -12.203 1.00 58.09 119 PRO A O 1
ATOM 924 N N . LEU A 1 120 ? -5.920 10.449 -13.040 1.00 55.81 120 LEU A N 1
ATOM 925 C CA . LEU A 1 120 ? -5.459 9.255 -13.757 1.00 55.81 120 LEU A CA 1
ATOM 926 C C . LEU A 1 120 ? -4.625 8.293 -12.887 1.00 55.81 120 LEU A C 1
ATOM 928 O O . LEU A 1 120 ? -4.340 7.180 -13.312 1.00 55.81 120 LEU A O 1
ATOM 932 N N . SER A 1 121 ? -4.239 8.703 -11.675 1.00 60.34 121 SER A N 1
ATOM 933 C CA . SER A 1 121 ? -3.363 7.958 -10.761 1.00 60.34 121 SER A CA 1
ATOM 934 C C . SER A 1 121 ? -3.901 7.988 -9.323 1.00 60.34 121 SER A C 1
ATOM 936 O O . SER A 1 121 ? -3.168 8.270 -8.370 1.00 60.34 121 SER A O 1
ATOM 938 N N . ARG A 1 122 ? -5.214 7.783 -9.170 1.00 74.25 122 ARG A N 1
ATOM 939 C CA . ARG A 1 122 ? -5.875 7.762 -7.861 1.00 74.25 122 ARG A CA 1
ATOM 940 C C . ARG A 1 122 ? -5.464 6.500 -7.108 1.00 74.25 122 ARG A C 1
ATOM 942 O O . ARG A 1 122 ? -5.678 5.399 -7.602 1.00 74.25 122 ARG A O 1
ATOM 949 N N . GLY A 1 123 ? -4.896 6.677 -5.922 1.00 84.62 123 GLY A N 1
ATOM 950 C CA . GLY A 1 123 ? -4.560 5.600 -4.998 1.00 84.62 123 GLY A CA 1
ATOM 951 C C . GLY A 1 123 ? -5.383 5.652 -3.712 1.00 84.62 123 GLY A C 1
ATOM 952 O O . GLY A 1 123 ? -6.087 6.627 -3.434 1.00 84.62 123 GLY A O 1
ATOM 953 N N . LEU A 1 124 ? -5.281 4.578 -2.931 1.00 88.56 124 LEU A N 1
ATOM 954 C CA . LEU A 1 124 ? -5.741 4.502 -1.550 1.00 88.56 124 LEU A CA 1
ATOM 955 C C . LEU A 1 124 ? -4.606 5.004 -0.662 1.00 88.56 124 LEU A C 1
ATOM 957 O O . LEU A 1 124 ? -3.568 4.350 -0.594 1.00 88.56 124 LEU A O 1
ATOM 961 N N . ARG A 1 125 ? -4.786 6.141 0.009 1.00 90.06 125 ARG A N 1
ATOM 962 C CA . ARG A 1 125 ? -3.838 6.631 1.013 1.00 90.06 125 ARG A CA 1
ATOM 963 C C . ARG A 1 125 ? -4.285 6.228 2.410 1.00 90.06 125 ARG A C 1
ATOM 965 O O . ARG A 1 125 ? -5.447 6.398 2.761 1.00 90.06 125 ARG A O 1
ATOM 972 N N . PHE A 1 126 ? -3.356 5.719 3.203 1.00 91.12 126 PHE A N 1
ATOM 973 C CA . PHE A 1 126 ? -3.569 5.337 4.591 1.00 91.12 126 PHE A CA 1
ATOM 974 C C . PHE A 1 126 ? -3.041 6.457 5.490 1.00 91.12 126 PHE A C 1
ATOM 976 O O . PHE A 1 126 ? -1.875 6.839 5.388 1.00 91.12 126 PHE A O 1
ATOM 983 N N . ARG A 1 127 ? -3.913 7.016 6.332 1.00 91.38 127 ARG A N 1
ATOM 984 C CA . ARG A 1 127 ? -3.557 7.969 7.388 1.00 91.38 127 ARG A CA 1
ATOM 985 C C . ARG A 1 127 ? -3.492 7.211 8.701 1.00 91.38 127 ARG A C 1
ATOM 987 O O . ARG A 1 127 ? -4.487 6.590 9.089 1.00 91.38 127 ARG A O 1
ATOM 994 N N . THR A 1 128 ? -2.350 7.249 9.366 1.00 91.25 128 THR A N 1
ATOM 995 C CA . THR A 1 128 ? -2.183 6.587 10.661 1.00 91.25 128 THR A CA 1
ATOM 996 C C . THR A 1 128 ? -2.796 7.422 11.789 1.00 91.25 128 THR A C 1
ATOM 998 O O . THR A 1 128 ? -3.137 8.593 11.606 1.00 91.25 128 THR A O 1
ATOM 1001 N N . ALA A 1 129 ? -3.029 6.800 12.945 1.00 91.06 129 ALA A N 1
ATOM 1002 C CA . ALA A 1 129 ? -3.496 7.479 14.154 1.00 91.06 129 ALA A CA 1
ATOM 1003 C C . ALA A 1 129 ? -2.449 8.463 14.693 1.00 91.06 129 ALA A C 1
ATOM 1005 O O . ALA A 1 129 ? -2.800 9.576 15.083 1.00 91.06 129 ALA A O 1
ATOM 1006 N N . ASP A 1 130 ? -1.180 8.062 14.646 1.00 88.88 130 ASP A N 1
ATOM 1007 C CA . ASP A 1 130 ? -0.021 8.903 14.919 1.00 88.88 130 ASP A CA 1
ATOM 1008 C C . ASP A 1 130 ? 0.519 9.477 13.602 1.00 88.88 130 ASP A C 1
ATOM 1010 O O . ASP A 1 130 ? 0.912 8.727 12.710 1.00 88.88 130 ASP A O 1
ATOM 1014 N N . GLU A 1 131 ? 0.526 10.804 13.460 1.00 84.81 131 GLU A N 1
ATOM 1015 C CA . GLU A 1 131 ? 1.018 11.486 12.252 1.00 84.81 131 GLU A CA 1
ATOM 1016 C C . GLU A 1 131 ? 2.549 11.464 12.128 1.00 84.81 131 GLU A C 1
ATOM 1018 O O . GLU A 1 131 ? 3.080 11.747 11.056 1.00 84.81 131 GLU A O 1
ATOM 1023 N N . SER A 1 132 ? 3.264 11.130 13.207 1.00 84.12 132 SER A N 1
ATOM 1024 C CA . SER A 1 132 ? 4.719 10.949 13.193 1.00 84.12 132 SER A CA 1
ATOM 1025 C C . SER A 1 132 ? 5.151 9.539 12.777 1.00 84.12 132 SER A C 1
ATOM 1027 O O . SER A 1 132 ? 6.339 9.307 12.543 1.00 84.12 132 SER A O 1
ATOM 1029 N N . ASP A 1 133 ? 4.197 8.613 12.631 1.00 84.88 133 ASP A N 1
ATOM 1030 C CA . ASP A 1 133 ? 4.443 7.264 12.132 1.00 84.88 133 ASP A CA 1
ATOM 1031 C C . ASP A 1 133 ? 5.039 7.318 10.717 1.00 84.88 133 ASP A C 1
ATOM 1033 O O . ASP A 1 133 ? 4.528 7.984 9.814 1.00 84.88 133 ASP A O 1
ATOM 1037 N N . GLU A 1 134 ? 6.113 6.566 10.489 1.00 81.69 134 GLU A N 1
ATOM 1038 C CA . GLU A 1 134 ? 6.768 6.478 9.183 1.00 81.69 134 GLU A CA 1
ATOM 1039 C C . GLU A 1 134 ? 5.846 5.932 8.076 1.00 81.69 134 GLU A C 1
ATOM 1041 O O . GLU A 1 134 ? 6.070 6.157 6.884 1.00 81.69 134 GLU A O 1
ATOM 1046 N N . ARG A 1 135 ? 4.790 5.215 8.468 1.00 85.69 135 ARG A N 1
ATOM 1047 C CA . ARG A 1 135 ? 3.776 4.639 7.585 1.00 85.69 135 ARG A CA 1
ATOM 1048 C C . ARG A 1 135 ? 2.680 5.651 7.235 1.00 85.69 135 ARG A C 1
ATOM 1050 O O . ARG A 1 135 ? 1.866 5.361 6.353 1.00 85.69 135 ARG A O 1
ATOM 1057 N N . ASP A 1 136 ? 2.640 6.819 7.881 1.00 86.12 136 ASP A N 1
ATOM 1058 C CA . ASP A 1 136 ? 1.640 7.846 7.599 1.00 86.12 136 ASP A CA 1
ATOM 1059 C C . ASP A 1 136 ? 1.746 8.349 6.151 1.00 86.12 136 ASP A C 1
ATOM 1061 O O . ASP A 1 136 ? 2.809 8.721 5.642 1.00 86.12 136 ASP A O 1
ATOM 1065 N N . GLY A 1 137 ? 0.614 8.372 5.447 1.00 83.38 137 GLY A N 1
ATOM 1066 C CA . GLY A 1 137 ? 0.571 8.790 4.049 1.00 83.38 137 GLY A CA 1
ATOM 1067 C C . GLY A 1 137 ? 1.115 7.753 3.063 1.00 83.38 137 GLY A C 1
ATOM 1068 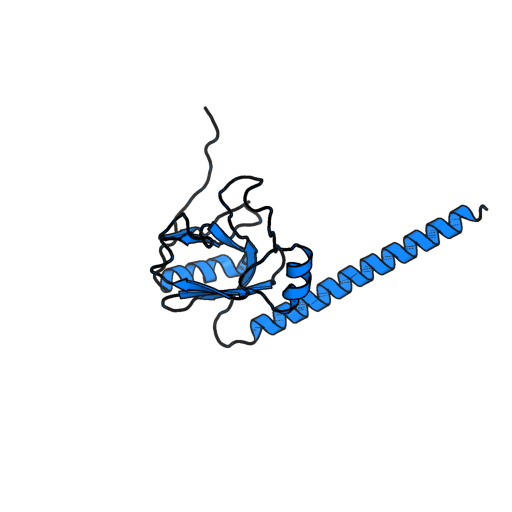O O . GLY A 1 137 ? 1.448 8.117 1.930 1.00 83.38 137 GLY A O 1
ATOM 1069 N N . LEU A 1 138 ? 1.187 6.478 3.458 1.00 87.19 138 LEU A N 1
ATOM 1070 C CA . LEU A 1 138 ? 1.378 5.349 2.548 1.00 87.19 138 LEU A CA 1
ATOM 1071 C C . LEU A 1 138 ? 0.257 5.320 1.504 1.00 87.19 138 LEU A C 1
ATOM 1073 O O . LEU A 1 138 ? -0.912 5.436 1.857 1.00 87.19 138 LEU A O 1
ATOM 1077 N N . VAL A 1 139 ? 0.585 5.144 0.224 1.00 86.94 139 VAL A N 1
ATOM 1078 C CA . VAL A 1 139 ? -0.398 5.105 -0.867 1.00 86.94 139 VAL A CA 1
ATOM 1079 C C . VAL A 1 139 ? -0.265 3.826 -1.673 1.00 86.94 139 VAL A C 1
ATOM 1081 O O . VAL A 1 139 ? 0.776 3.578 -2.278 1.00 86.94 139 VAL A O 1
ATOM 1084 N N . PHE A 1 140 ? -1.350 3.064 -1.758 1.00 88.06 140 PHE A N 1
ATOM 1085 C CA . PHE A 1 140 ? -1.485 1.927 -2.660 1.00 88.06 140 PHE A CA 1
ATOM 1086 C C . PHE A 1 140 ? -2.179 2.349 -3.959 1.00 88.06 140 PHE A C 1
ATOM 1088 O O . PHE A 1 140 ? -3.313 2.830 -3.947 1.00 88.06 140 PHE A O 1
ATOM 1095 N N . TRP A 1 141 ? -1.503 2.179 -5.093 1.00 84.62 141 TRP A N 1
ATOM 1096 C CA . TRP A 1 141 ? -2.033 2.518 -6.415 1.00 84.62 141 TRP A CA 1
ATOM 1097 C C . TRP A 1 141 ? -2.657 1.278 -7.031 1.00 84.62 141 TRP A C 1
ATOM 1099 O O . TRP A 1 141 ? -1.952 0.408 -7.526 1.00 84.62 141 TRP A O 1
ATOM 1109 N N . PHE A 1 142 ? -3.975 1.183 -6.997 1.00 81.62 142 PHE A N 1
ATOM 1110 C CA . PHE A 1 142 ? -4.697 0.050 -7.560 1.00 81.62 142 PHE A CA 1
ATOM 1111 C C . PHE A 1 142 ? -4.901 0.194 -9.070 1.00 81.62 142 PHE A C 1
ATOM 1113 O O . PHE A 1 142 ? -4.897 1.295 -9.624 1.00 81.62 142 PHE A O 1
ATOM 1120 N N . MET A 1 143 ? -5.151 -0.929 -9.743 1.00 76.19 143 MET A N 1
ATOM 1121 C CA . MET A 1 143 ? -5.678 -0.900 -11.107 1.00 76.19 143 MET A CA 1
ATOM 1122 C C . MET A 1 143 ? -7.084 -0.277 -11.093 1.00 76.19 143 MET A C 1
ATOM 1124 O O . MET A 1 143 ? -7.879 -0.649 -10.229 1.00 76.19 143 MET A O 1
ATOM 1128 N N . PRO A 1 144 ? -7.455 0.601 -12.047 1.00 75.25 144 PRO A N 1
ATOM 1129 C CA . PRO A 1 144 ? -8.746 1.299 -12.024 1.00 75.25 144 PRO A CA 1
ATOM 1130 C C . PRO A 1 144 ? -9.965 0.382 -11.853 1.00 75.25 144 PRO A C 1
ATOM 1132 O O . PRO A 1 144 ? -10.896 0.731 -11.134 1.00 75.25 144 PRO A O 1
ATOM 1135 N N . ARG A 1 145 ? -9.926 -0.814 -12.455 1.00 79.12 145 ARG A N 1
ATOM 1136 C CA . ARG A 1 145 ? -10.984 -1.832 -12.350 1.00 79.12 145 ARG A CA 1
ATOM 1137 C C . ARG A 1 145 ? -11.172 -2.417 -10.943 1.00 79.12 145 ARG A C 1
ATOM 1139 O O . ARG A 1 145 ? -12.252 -2.899 -10.639 1.00 79.12 145 ARG A O 1
ATOM 1146 N N . ASP A 1 146 ? -10.134 -2.390 -10.108 1.00 83.38 146 ASP A N 1
ATOM 1147 C CA . ASP A 1 146 ? -10.142 -3.002 -8.775 1.00 83.38 146 ASP A CA 1
ATOM 1148 C C . ASP A 1 146 ? -10.574 -1.992 -7.695 1.00 83.38 146 ASP A C 1
ATOM 1150 O O . ASP A 1 146 ? -10.802 -2.363 -6.546 1.00 83.38 146 ASP A O 1
ATOM 1154 N N . ARG A 1 147 ? -10.711 -0.707 -8.059 1.00 83.25 147 ARG A N 1
ATOM 1155 C CA . ARG A 1 147 ? -10.981 0.406 -7.139 1.00 83.25 147 ARG A CA 1
ATOM 1156 C C . ARG A 1 147 ? -12.174 0.152 -6.228 1.00 83.25 147 ARG A C 1
ATOM 1158 O O . ARG A 1 147 ? -12.041 0.216 -5.009 1.00 83.25 147 ARG A O 1
ATOM 1165 N N . ASP A 1 148 ? -13.338 -0.066 -6.827 1.00 85.06 148 ASP A N 1
ATOM 1166 C CA . ASP A 1 148 ? -14.592 -0.096 -6.078 1.00 85.06 148 ASP A CA 1
ATOM 1167 C C . ASP A 1 148 ? -14.646 -1.335 -5.176 1.00 85.06 148 ASP A C 1
ATOM 1169 O O . ASP A 1 148 ? -15.102 -1.255 -4.038 1.00 85.06 148 ASP A O 1
ATOM 1173 N N . GLU A 1 149 ? -14.064 -2.449 -5.626 1.00 88.31 149 GLU A N 1
ATOM 1174 C CA . GLU A 1 149 ? -13.947 -3.675 -4.839 1.00 88.31 149 GLU A CA 1
ATOM 1175 C C . GLU A 1 149 ? -12.980 -3.521 -3.653 1.00 88.31 149 GLU A C 1
ATOM 1177 O O . GLU A 1 149 ? -13.298 -3.953 -2.544 1.00 88.31 149 GLU A O 1
ATOM 1182 N N . ILE A 1 150 ? -11.832 -2.858 -3.839 1.00 88.38 150 ILE A N 1
ATOM 1183 C CA . ILE A 1 150 ? -10.901 -2.547 -2.742 1.00 88.38 150 ILE A CA 1
ATOM 1184 C C . ILE A 1 150 ? -11.587 -1.676 -1.696 1.00 88.38 150 ILE A C 1
ATOM 1186 O O . ILE A 1 150 ? -11.554 -1.993 -0.509 1.00 88.38 150 ILE A O 1
ATOM 1190 N N . VAL A 1 151 ? -12.219 -0.583 -2.131 1.00 89.12 151 VAL A N 1
ATOM 1191 C CA . VAL A 1 151 ? -12.899 0.357 -1.231 1.00 89.12 151 VAL A CA 1
ATOM 1192 C C . VAL A 1 151 ? -14.006 -0.349 -0.456 1.00 89.12 151 VAL A C 1
ATOM 1194 O O . VAL A 1 151 ? -14.082 -0.204 0.764 1.00 89.12 151 VAL A O 1
ATOM 1197 N N . ARG A 1 152 ? -14.813 -1.168 -1.139 1.00 90.31 152 ARG A N 1
ATOM 1198 C CA . ARG A 1 152 ? -15.873 -1.968 -0.521 1.00 90.31 152 ARG A CA 1
ATOM 1199 C C . ARG A 1 152 ? -15.324 -2.903 0.555 1.00 90.31 152 ARG A C 1
ATOM 1201 O O . ARG A 1 152 ? -15.905 -2.983 1.632 1.00 90.31 152 ARG A O 1
ATOM 1208 N N . ARG A 1 153 ? -14.202 -3.584 0.303 1.00 90.25 153 ARG A N 1
ATOM 1209 C CA . ARG A 1 153 ? -13.576 -4.481 1.291 1.00 90.25 153 ARG A CA 1
ATOM 1210 C C . ARG A 1 153 ? -12.972 -3.752 2.472 1.00 90.25 153 ARG A C 1
ATOM 1212 O O . ARG A 1 153 ? -13.146 -4.199 3.596 1.00 90.25 153 ARG A O 1
ATOM 1219 N N . VAL A 1 154 ? -12.284 -2.642 2.227 1.00 91.19 154 VAL A N 1
ATOM 1220 C CA . VAL A 1 154 ? -11.717 -1.812 3.295 1.00 91.19 154 VAL A CA 1
ATOM 1221 C C . VAL A 1 154 ? -12.836 -1.298 4.205 1.00 91.19 154 VAL A C 1
ATOM 1223 O O . VAL A 1 154 ? -12.719 -1.391 5.425 1.00 91.19 154 VAL A O 1
ATOM 1226 N N . ALA A 1 155 ? -13.954 -0.847 3.631 1.00 90.69 155 ALA A N 1
ATOM 1227 C CA . ALA A 1 155 ? -15.131 -0.457 4.403 1.00 90.69 155 ALA A CA 1
ATOM 1228 C C . ALA A 1 155 ? -15.747 -1.644 5.171 1.00 90.69 155 ALA A C 1
ATOM 1230 O O . ALA A 1 155 ? -16.030 -1.521 6.360 1.00 90.69 155 ALA A O 1
ATOM 1231 N N . ALA A 1 156 ? -15.902 -2.808 4.529 1.00 89.75 156 ALA A N 1
ATOM 1232 C CA . ALA A 1 156 ? -16.445 -4.016 5.161 1.00 89.75 156 ALA A CA 1
ATOM 1233 C C . ALA A 1 156 ? -15.566 -4.548 6.310 1.00 89.75 156 ALA A C 1
ATOM 1235 O O . ALA A 1 156 ? -16.089 -5.070 7.289 1.00 89.75 156 ALA A O 1
ATOM 1236 N N . ALA A 1 157 ? -14.247 -4.357 6.231 1.00 89.06 157 ALA A N 1
ATOM 1237 C CA . ALA A 1 157 ? -13.291 -4.668 7.295 1.00 89.06 157 ALA A CA 1
ATOM 1238 C C . ALA A 1 157 ? -13.278 -3.620 8.433 1.00 89.06 157 ALA A C 1
ATOM 1240 O O . ALA A 1 157 ? -12.428 -3.656 9.325 1.00 89.06 157 ALA A O 1
ATOM 1241 N N . GLY A 1 158 ? -14.210 -2.662 8.424 1.00 89.69 158 GLY A N 1
ATOM 1242 C CA . GLY A 1 158 ? -14.399 -1.692 9.501 1.00 89.69 158 GLY A CA 1
ATOM 1243 C C . GLY A 1 158 ? -13.374 -0.557 9.530 1.00 89.69 158 GLY A C 1
ATOM 1244 O O . GLY A 1 158 ? -13.269 0.136 10.543 1.00 89.69 158 GLY A O 1
ATOM 1245 N N . PHE A 1 159 ? -12.610 -0.348 8.453 1.00 91.31 159 PHE A N 1
ATOM 1246 C CA . PHE A 1 159 ? -11.747 0.827 8.329 1.00 91.31 159 PHE A CA 1
ATOM 1247 C C . PHE A 1 159 ? -12.571 2.060 7.954 1.00 91.31 159 PHE A C 1
ATOM 1249 O O . PHE A 1 159 ? -13.482 2.000 7.127 1.00 91.31 159 PHE A O 1
ATOM 1256 N N . ARG A 1 160 ? -12.220 3.216 8.528 1.00 91.06 160 ARG A N 1
ATOM 1257 C CA . ARG A 1 160 ? -12.871 4.493 8.207 1.00 91.06 160 ARG A CA 1
ATOM 1258 C C . ARG A 1 160 ? -12.428 4.979 6.829 1.00 91.06 160 ARG A C 1
ATOM 1260 O O . ARG A 1 160 ? -11.313 5.474 6.682 1.00 91.06 160 ARG A O 1
ATOM 1267 N N . VAL A 1 161 ? -13.292 4.864 5.826 1.00 88.94 161 VAL A N 1
ATOM 1268 C CA . VAL A 1 161 ? -13.039 5.373 4.470 1.00 88.94 161 VAL A CA 1
ATOM 1269 C C . VAL A 1 161 ? -13.576 6.798 4.347 1.00 88.94 161 VAL A C 1
ATOM 1271 O O . VAL A 1 161 ? -14.709 7.066 4.734 1.00 88.94 161 VAL A O 1
ATOM 1274 N N . SER A 1 162 ? -12.776 7.726 3.820 1.00 86.69 162 SER A N 1
ATOM 1275 C CA . SER A 1 162 ? -13.226 9.097 3.585 1.00 86.69 162 SER A CA 1
ATOM 1276 C C . SER A 1 162 ? -14.182 9.176 2.391 1.00 86.69 162 SER A C 1
ATOM 1278 O O . SER A 1 162 ? -13.860 8.773 1.269 1.00 86.69 162 SER A O 1
ATOM 1280 N N . GLU A 1 163 ? -15.367 9.735 2.622 1.00 68.56 163 GLU A N 1
ATOM 1281 C CA . GLU A 1 163 ? -16.246 10.204 1.558 1.00 68.56 163 GLU A CA 1
ATOM 1282 C C . GLU A 1 163 ? -15.759 11.601 1.142 1.00 68.56 163 GLU A C 1
ATOM 1284 O O . GLU A 1 163 ? -15.953 12.567 1.863 1.00 68.56 163 GLU A O 1
ATOM 1289 N N . ASN A 1 164 ? -15.102 11.713 -0.016 1.00 52.88 164 ASN A N 1
ATOM 1290 C CA . ASN A 1 164 ? -14.663 12.966 -0.657 1.00 52.88 164 ASN A CA 1
ATOM 1291 C C . ASN A 1 164 ? -13.487 13.742 -0.035 1.00 52.88 164 ASN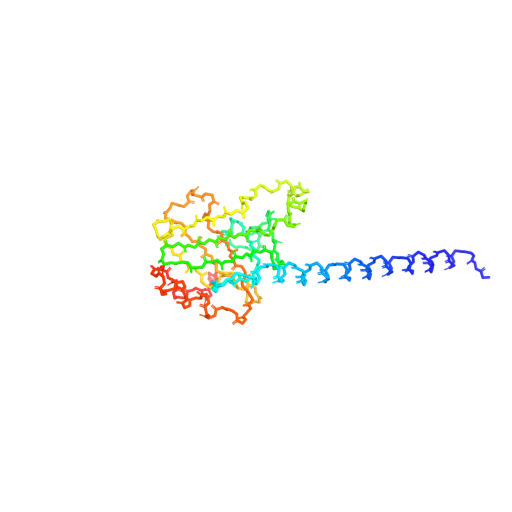 A C 1
ATOM 1293 O O . ASN A 1 164 ? -13.610 14.367 1.008 1.00 52.88 164 ASN A O 1
ATOM 1297 N N . GLN A 1 165 ? -12.435 13.924 -0.842 1.00 42.84 165 GLN A N 1
ATOM 1298 C CA . GLN A 1 165 ? -11.884 15.260 -1.095 1.00 42.84 165 GLN A CA 1
ATOM 1299 C C . GLN A 1 165 ? -11.455 15.382 -2.563 1.00 42.84 165 GLN A C 1
ATOM 1301 O O . GLN A 1 165 ? -10.574 14.655 -3.013 1.00 42.84 165 GLN A O 1
ATOM 1306 N N . GLN A 1 166 ? -12.116 16.264 -3.317 1.00 39.25 166 GLN A N 1
ATOM 1307 C CA . GLN A 1 166 ? -11.499 17.349 -4.101 1.00 39.25 166 GLN A CA 1
ATOM 1308 C C . GLN A 1 166 ? -12.607 18.169 -4.802 1.00 39.25 166 GLN A C 1
ATOM 1310 O O . GLN A 1 166 ? -13.634 17.592 -5.157 1.00 39.25 166 GLN A O 1
ATOM 1315 N N . PRO A 1 167 ? -12.437 19.496 -4.979 1.00 38.94 167 PRO A N 1
ATOM 1316 C CA . PRO A 1 167 ? -11.170 20.141 -5.307 1.00 38.94 167 PRO A CA 1
ATOM 1317 C C . PRO A 1 167 ? -10.567 20.968 -4.169 1.00 38.94 167 PRO A C 1
A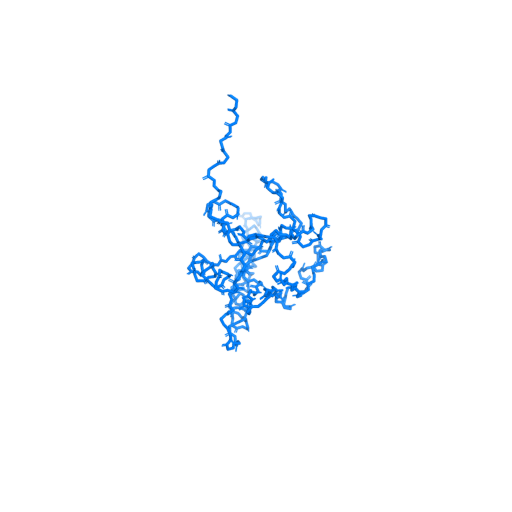TOM 1319 O O . PRO A 1 167 ? -11.270 21.530 -3.333 1.00 38.94 167 PRO A O 1
ATOM 1322 N N . LEU A 1 168 ? -9.238 21.099 -4.213 1.00 44.75 168 LEU A N 1
ATOM 1323 C CA . LEU A 1 168 ? -8.575 22.313 -3.755 1.00 44.75 168 LEU A CA 1
ATOM 1324 C C . LEU A 1 168 ? -9.237 23.475 -4.506 1.00 44.75 168 LEU A C 1
ATOM 1326 O O . LEU A 1 168 ? -9.001 23.650 -5.702 1.00 44.75 168 LEU A O 1
ATOM 1330 N N . LYS A 1 169 ? -10.100 24.240 -3.833 1.00 33.38 169 LYS A N 1
ATOM 1331 C CA . LYS A 1 169 ? -10.382 25.602 -4.280 1.00 33.38 169 LYS A CA 1
ATOM 1332 C C . LYS A 1 169 ? -9.086 26.375 -4.074 1.00 33.38 169 LYS A C 1
ATOM 1334 O O . LYS A 1 169 ? -8.691 26.643 -2.942 1.00 33.38 169 LYS A O 1
ATOM 1339 N N . GLY A 1 170 ? -8.386 26.608 -5.179 1.00 36.44 170 GLY A N 1
ATOM 1340 C CA . GLY A 1 170 ? -7.286 27.551 -5.228 1.00 36.44 170 GLY A CA 1
ATOM 1341 C C . GLY A 1 170 ? -7.764 28.935 -4.796 1.00 36.44 170 GLY A C 1
ATOM 1342 O O . GLY A 1 170 ? -8.869 29.338 -5.141 1.00 36.44 170 GLY A O 1
ATOM 1343 N N . HIS A 1 171 ? -6.899 29.561 -4.003 1.00 36.34 171 HIS A N 1
ATOM 1344 C CA . HIS A 1 171 ? -6.550 30.977 -3.962 1.00 36.34 171 HIS A CA 1
ATOM 1345 C C . HIS A 1 171 ? -7.658 32.027 -4.123 1.00 36.34 171 HIS A C 1
ATOM 1347 O O . HIS A 1 171 ? -8.208 32.194 -5.203 1.00 36.34 171 HIS A O 1
ATOM 1353 N N . SER A 1 172 ? -7.829 32.755 -3.010 1.00 38.75 172 SER A N 1
ATOM 1354 C CA . SER A 1 172 ? -7.810 34.225 -2.906 1.00 38.75 172 SER A CA 1
ATOM 1355 C C . SER A 1 172 ? -8.741 35.026 -3.808 1.00 38.75 172 SER A C 1
ATOM 1357 O O . SER A 1 172 ? -8.475 35.109 -5.023 1.00 38.75 172 SER A O 1
#

Radius of gyration: 20.02 Å; chains: 1; bounding box: 48×52×65 Å